Protein AF-A0A967LNX2-F1 (afdb_monomer_lite)

Sequence (92 aa):
CALLVYLAMEREASRDTLLGLLWPDRPEDRARHTLNQTLYELRRLLGDDWAAVEGDRVRIAEHVTCDAVAFERAVAGQDADQALELYAGAFL

pLDDT: mean 92.17, std 4.11, range [71.69, 97.0]

Structure (mmCIF, N/CA/C/O backbone):
data_AF-A0A967LNX2-F1
#
_entry.id   AF-A0A967LNX2-F1
#
loop_
_atom_site.group_PDB
_atom_site.id
_atom_site.type_symbol
_atom_site.label_atom_id
_atom_site.label_alt_id
_atom_site.label_comp_id
_atom_site.label_asym_id
_atom_site.label_entity_id
_atom_site.label_seq_id
_atom_site.pdbx_PDB_ins_code
_atom_site.Cartn_x
_atom_site.Cartn_y
_atom_site.Cartn_z
_atom_site.occupancy
_atom_site.B_iso_or_equiv
_atom_site.auth_seq_id
_atom_site.auth_comp_id
_atom_site.auth_asym_id
_atom_site.auth_atom_id
_atom_site.pdbx_PDB_model_num
ATOM 1 N N . CYS A 1 1 ? -8.802 0.994 -6.938 1.00 77.19 1 CYS A N 1
ATOM 2 C CA . CYS A 1 1 ? -7.434 0.785 -7.467 1.00 77.19 1 CYS A CA 1
ATOM 3 C C . CYS A 1 1 ? -6.719 -0.203 -6.546 1.00 77.19 1 CYS A C 1
ATOM 5 O O . CYS A 1 1 ? -6.553 0.129 -5.381 1.00 77.19 1 CYS A O 1
ATOM 7 N N . ALA A 1 2 ? -6.351 -1.400 -7.022 1.00 89.12 2 ALA A N 1
ATOM 8 C CA . ALA A 1 2 ? -5.776 -2.456 -6.173 1.00 89.12 2 ALA A CA 1
ATOM 9 C C . ALA A 1 2 ? -4.438 -2.056 -5.517 1.00 89.12 2 ALA A C 1
ATOM 11 O O . ALA A 1 2 ? -4.197 -2.397 -4.365 1.00 89.12 2 ALA A O 1
ATOM 12 N N . LEU A 1 3 ? -3.613 -1.257 -6.210 1.00 92.94 3 LEU A N 1
ATOM 13 C CA . LEU A 1 3 ? -2.346 -0.741 -5.679 1.00 92.94 3 LEU A CA 1
ATOM 14 C C . LEU A 1 3 ? -2.535 0.106 -4.415 1.00 92.94 3 LEU A C 1
ATOM 16 O O . LEU A 1 3 ? -1.836 -0.098 -3.429 1.00 92.94 3 LEU A O 1
ATOM 20 N N . LEU A 1 4 ? -3.477 1.054 -4.450 1.00 92.44 4 LEU A N 1
ATOM 21 C CA . LEU A 1 4 ? -3.734 1.941 -3.315 1.00 92.44 4 LEU A CA 1
ATOM 22 C C . LEU A 1 4 ? -4.256 1.158 -2.107 1.00 92.44 4 LEU A C 1
ATOM 24 O O . LEU A 1 4 ? -3.812 1.417 -0.998 1.00 92.44 4 LEU A O 1
ATOM 28 N N . VAL A 1 5 ? -5.154 0.190 -2.331 1.00 92.44 5 VAL A N 1
ATOM 29 C CA . VAL A 1 5 ? -5.683 -0.676 -1.264 1.00 92.44 5 VAL A CA 1
ATOM 30 C C . VAL A 1 5 ? -4.549 -1.453 -0.604 1.00 92.44 5 VAL A C 1
ATOM 32 O O . VAL A 1 5 ? -4.392 -1.387 0.610 1.00 92.44 5 VAL A O 1
ATOM 35 N N . TYR A 1 6 ? -3.715 -2.122 -1.403 1.00 94.38 6 TYR A N 1
ATOM 36 C CA . TYR A 1 6 ? -2.597 -2.901 -0.881 1.00 94.38 6 TYR A CA 1
ATOM 37 C C . TYR A 1 6 ? -1.617 -2.036 -0.079 1.00 94.38 6 TYR A C 1
ATOM 39 O O . TYR A 1 6 ? -1.268 -2.374 1.046 1.00 94.38 6 TYR A O 1
ATOM 47 N N . LEU A 1 7 ? -1.223 -0.878 -0.618 1.00 94.31 7 LEU A N 1
ATOM 48 C CA . LEU A 1 7 ? -0.323 0.039 0.081 1.00 94.31 7 LEU A CA 1
ATOM 49 C C . LEU A 1 7 ? -0.952 0.634 1.350 1.00 94.31 7 LEU A C 1
ATOM 51 O O . LEU A 1 7 ? -0.247 0.819 2.338 1.00 94.31 7 LEU A O 1
ATOM 55 N N . ALA A 1 8 ? -2.254 0.929 1.352 1.00 92.62 8 ALA A N 1
ATOM 56 C CA . ALA A 1 8 ? -2.947 1.436 2.535 1.00 92.62 8 ALA A CA 1
ATOM 57 C C . ALA A 1 8 ? -2.958 0.410 3.681 1.00 92.62 8 ALA A C 1
ATOM 59 O O . ALA A 1 8 ? -2.826 0.810 4.839 1.00 92.62 8 ALA A O 1
ATOM 60 N N . MET A 1 9 ? -3.063 -0.882 3.349 1.00 92.44 9 MET A N 1
ATOM 61 C CA . MET A 1 9 ? -3.007 -1.987 4.310 1.00 92.44 9 MET A CA 1
ATOM 62 C C . MET A 1 9 ? -1.578 -2.267 4.793 1.00 92.44 9 MET A C 1
ATOM 64 O O . MET A 1 9 ? -1.312 -2.209 5.989 1.00 92.44 9 MET A O 1
ATOM 68 N N . GLU A 1 10 ? -0.640 -2.501 3.872 1.00 93.81 10 GLU A N 1
ATOM 69 C CA . GLU A 1 10 ? 0.734 -2.928 4.196 1.00 93.81 10 GLU A CA 1
ATOM 70 C C . GLU A 1 10 ? 1.663 -1.777 4.606 1.00 93.81 10 GLU A C 1
ATOM 72 O O . GLU A 1 10 ? 2.755 -2.005 5.123 1.00 93.81 10 GLU A O 1
ATOM 77 N N . ARG A 1 11 ? 1.248 -0.524 4.381 1.00 93.62 11 ARG A N 1
ATOM 78 C CA . ARG A 1 11 ? 1.994 0.729 4.623 1.00 93.62 11 ARG A CA 1
ATOM 79 C C . ARG A 1 11 ? 3.239 0.919 3.762 1.00 93.62 11 ARG A C 1
ATOM 81 O O . ARG A 1 11 ? 3.539 2.055 3.399 1.00 93.62 11 ARG A O 1
ATOM 88 N N . GLU A 1 12 ? 3.945 -0.141 3.396 1.00 95.38 12 GLU A N 1
ATOM 89 C CA . GLU A 1 12 ? 5.077 -0.094 2.479 1.00 95.38 12 GLU A CA 1
ATOM 90 C C . GLU A 1 12 ? 5.231 -1.373 1.654 1.00 95.38 12 GLU A C 1
ATOM 92 O O . GLU A 1 12 ? 4.900 -2.468 2.093 1.00 95.38 12 GLU A O 1
ATOM 97 N N . ALA A 1 13 ? 5.783 -1.239 0.449 1.00 97.00 13 ALA A N 1
ATOM 98 C CA . ALA A 1 13 ? 6.139 -2.376 -0.392 1.00 97.00 13 ALA A CA 1
ATOM 99 C C . ALA A 1 13 ? 7.287 -2.028 -1.344 1.00 97.00 13 ALA A C 1
ATOM 101 O O . ALA A 1 13 ? 7.433 -0.875 -1.761 1.00 97.00 13 ALA A O 1
ATOM 102 N N . SER A 1 14 ? 8.085 -3.026 -1.732 1.00 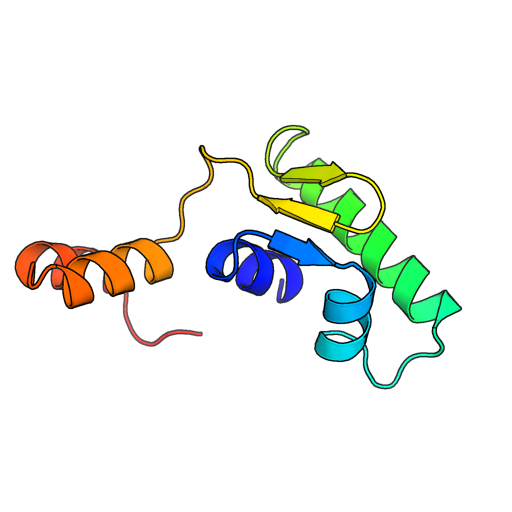96.62 14 SER A N 1
ATOM 103 C CA . SER A 1 14 ? 9.017 -2.868 -2.851 1.00 96.62 14 SER A CA 1
ATOM 104 C C . SER A 1 14 ? 8.262 -2.903 -4.178 1.00 96.62 14 SER A C 1
ATOM 106 O O . SER A 1 14 ? 7.222 -3.553 -4.321 1.00 96.62 14 SER A O 1
ATOM 108 N N . ARG A 1 15 ? 8.808 -2.229 -5.188 1.00 95.31 15 ARG A N 1
ATOM 109 C CA . ARG A 1 15 ? 8.288 -2.262 -6.556 1.00 95.31 15 ARG A CA 1
ATOM 110 C C . ARG A 1 15 ? 8.222 -3.688 -7.080 1.00 95.31 15 ARG A C 1
ATOM 112 O O . ARG A 1 15 ? 7.216 -4.036 -7.677 1.00 95.31 15 ARG A O 1
ATOM 119 N N . ASP A 1 16 ? 9.223 -4.518 -6.810 1.00 94.69 16 ASP A N 1
ATOM 120 C CA . ASP A 1 16 ? 9.229 -5.909 -7.270 1.00 94.69 16 ASP A CA 1
ATOM 121 C C . ASP A 1 16 ? 8.081 -6.727 -6.647 1.00 94.69 16 ASP A C 1
ATOM 123 O O . ASP A 1 16 ? 7.397 -7.454 -7.370 1.00 94.69 16 ASP A O 1
ATOM 127 N N . THR A 1 17 ? 7.772 -6.532 -5.356 1.00 95.94 17 THR A N 1
ATOM 128 C CA . THR A 1 17 ? 6.586 -7.139 -4.719 1.00 95.94 17 THR A CA 1
ATOM 129 C C . THR A 1 17 ? 5.294 -6.665 -5.383 1.00 95.94 17 THR A C 1
ATOM 131 O O . THR A 1 17 ? 4.437 -7.480 -5.722 1.00 95.94 17 THR A O 1
ATOM 134 N N . LEU A 1 18 ? 5.157 -5.356 -5.621 1.00 95.38 18 LEU A N 1
ATOM 135 C CA . LEU A 1 18 ? 3.973 -4.784 -6.273 1.00 95.38 18 LEU A CA 1
ATOM 136 C C . LEU A 1 18 ? 3.784 -5.319 -7.699 1.00 95.38 18 LEU A C 1
ATOM 138 O O . LEU A 1 18 ? 2.655 -5.568 -8.117 1.00 95.38 18 LEU A O 1
ATOM 142 N N . LEU A 1 19 ? 4.876 -5.509 -8.441 1.00 95.06 19 LEU A N 1
ATOM 143 C CA . LEU A 1 19 ? 4.853 -6.057 -9.796 1.00 95.06 19 LEU A CA 1
ATOM 144 C C . LEU A 1 19 ? 4.382 -7.509 -9.803 1.00 95.06 19 LEU A C 1
ATOM 146 O O . LEU A 1 19 ? 3.449 -7.833 -10.537 1.00 95.06 19 LEU A O 1
ATOM 150 N N . GLY A 1 20 ? 4.988 -8.352 -8.962 1.00 94.19 20 GLY A N 1
ATOM 151 C CA . GLY A 1 20 ? 4.628 -9.765 -8.855 1.00 94.19 20 GLY A CA 1
ATOM 152 C C . GLY A 1 20 ? 3.198 -9.984 -8.359 1.00 94.19 20 GLY A C 1
ATOM 153 O O . GLY A 1 20 ? 2.542 -10.924 -8.794 1.00 94.19 20 GLY A O 1
ATOM 154 N N . LEU A 1 21 ? 2.694 -9.100 -7.493 1.00 94.44 21 LEU A N 1
ATOM 155 C CA . LEU A 1 21 ? 1.345 -9.208 -6.944 1.00 94.44 21 LEU A CA 1
ATOM 156 C C . LEU A 1 21 ? 0.263 -8.712 -7.914 1.00 94.44 21 LEU A C 1
ATOM 158 O O . LEU A 1 21 ? -0.768 -9.360 -8.073 1.00 94.44 21 LEU A O 1
ATOM 162 N N . LEU A 1 22 ? 0.467 -7.546 -8.534 1.00 93.75 22 LEU A N 1
ATOM 163 C CA . LEU A 1 22 ? -0.591 -6.854 -9.280 1.00 93.75 22 LEU A CA 1
ATOM 164 C C . LEU A 1 22 ? -0.551 -7.120 -10.788 1.00 93.75 22 LEU A C 1
ATOM 166 O O . LEU A 1 22 ? -1.570 -6.962 -11.463 1.00 93.75 22 LEU A O 1
ATOM 170 N N . TRP A 1 23 ? 0.606 -7.506 -11.330 1.00 94.19 23 TRP A N 1
ATOM 171 C CA . TRP A 1 23 ? 0.788 -7.777 -12.758 1.00 94.19 23 TRP A CA 1
ATOM 172 C C . TRP A 1 23 ? 1.639 -9.032 -13.029 1.00 94.19 23 TRP A C 1
ATOM 174 O O . TRP A 1 23 ? 2.573 -8.952 -13.832 1.00 94.19 23 TRP A O 1
ATOM 184 N N . PRO A 1 24 ? 1.311 -10.196 -12.433 1.00 92.94 24 PRO A N 1
ATOM 185 C CA . PRO A 1 24 ? 2.118 -11.416 -12.559 1.00 92.94 24 PRO A CA 1
ATOM 186 C C . PRO A 1 24 ? 2.288 -11.894 -14.009 1.00 92.94 24 PRO A C 1
ATOM 188 O O . PRO A 1 24 ? 3.338 -12.415 -14.371 1.00 92.94 24 PRO A O 1
ATOM 191 N N . ASP A 1 25 ? 1.284 -11.675 -14.862 1.00 93.06 25 ASP A N 1
ATOM 192 C CA . ASP A 1 25 ? 1.268 -12.178 -16.244 1.00 93.06 25 ASP A CA 1
ATOM 193 C C . ASP A 1 25 ? 1.899 -11.216 -17.268 1.00 93.06 25 ASP A C 1
ATOM 195 O O . ASP A 1 25 ? 1.849 -11.455 -18.479 1.00 93.06 25 ASP A O 1
ATOM 199 N N . ARG A 1 26 ? 2.450 -10.077 -16.827 1.00 91.12 26 ARG A N 1
ATOM 200 C CA . ARG A 1 26 ? 3.036 -9.077 -17.732 1.00 91.12 26 ARG A CA 1
ATOM 201 C C . ARG A 1 26 ? 4.556 -9.232 -17.820 1.00 91.12 26 ARG A C 1
ATOM 203 O O . ARG A 1 26 ? 5.205 -9.425 -16.798 1.00 91.12 26 ARG A O 1
ATOM 210 N N . PRO A 1 27 ? 5.156 -9.036 -19.013 1.00 93.31 27 PRO A N 1
ATOM 211 C CA . PRO A 1 27 ? 6.601 -8.867 -19.127 1.00 93.31 27 PRO A CA 1
ATOM 212 C C . PRO A 1 27 ? 7.086 -7.737 -18.218 1.00 93.31 27 PRO A C 1
ATOM 214 O O . PRO A 1 27 ? 6.427 -6.695 -18.136 1.00 93.31 27 PRO A O 1
ATOM 217 N N . GLU A 1 28 ? 8.243 -7.926 -17.586 1.00 89.12 28 GLU A N 1
ATOM 218 C CA . GLU A 1 28 ? 8.748 -7.056 -16.520 1.00 89.12 28 GLU A CA 1
ATOM 219 C C . GLU A 1 28 ? 8.761 -5.569 -16.909 1.00 89.12 28 GLU A C 1
ATOM 221 O O . GLU A 1 28 ? 8.209 -4.739 -16.187 1.00 89.12 28 GLU A O 1
ATOM 226 N N . ASP A 1 29 ? 9.275 -5.228 -18.094 1.00 92.56 29 ASP A N 1
ATOM 227 C CA . ASP A 1 29 ? 9.317 -3.843 -18.582 1.00 92.56 29 ASP A CA 1
ATOM 228 C C . ASP A 1 29 ? 7.924 -3.202 -18.671 1.00 92.56 29 ASP A C 1
ATOM 230 O O . ASP A 1 29 ? 7.721 -2.040 -18.304 1.00 92.56 29 ASP A O 1
ATOM 234 N N . ARG A 1 30 ? 6.924 -3.971 -19.124 1.00 93.38 30 ARG A N 1
ATOM 235 C CA . ARG A 1 30 ? 5.534 -3.499 -19.218 1.00 93.38 30 ARG A CA 1
ATOM 236 C C . ARG A 1 30 ? 4.894 -3.374 -17.843 1.00 93.38 30 ARG A C 1
ATOM 238 O O . ARG A 1 30 ? 4.138 -2.427 -17.616 1.00 93.38 30 ARG A O 1
ATOM 245 N N . ALA A 1 31 ? 5.177 -4.305 -16.937 1.00 93.75 31 ALA A N 1
ATOM 246 C CA . ALA A 1 31 ? 4.702 -4.241 -15.563 1.00 93.75 31 ALA A CA 1
ATOM 247 C C . ALA A 1 31 ? 5.273 -2.994 -14.861 1.00 93.75 31 ALA A C 1
ATOM 249 O O . ALA A 1 31 ? 4.507 -2.193 -14.323 1.00 93.75 31 ALA A O 1
ATOM 250 N N . ARG A 1 32 ? 6.589 -2.750 -14.978 1.00 93.62 32 ARG A N 1
ATOM 251 C CA . ARG A 1 32 ? 7.280 -1.559 -14.448 1.00 93.62 32 ARG A CA 1
ATOM 252 C C . ARG A 1 32 ? 6.675 -0.267 -14.988 1.00 93.62 32 ARG A C 1
ATOM 254 O O . ARG A 1 32 ? 6.394 0.651 -14.216 1.00 93.62 32 ARG A O 1
ATOM 261 N N . HIS A 1 33 ? 6.426 -0.200 -16.296 1.00 95.25 33 HIS A N 1
ATOM 262 C CA . HIS A 1 33 ? 5.771 0.956 -16.905 1.00 95.25 33 HIS A CA 1
ATOM 263 C C . HIS A 1 33 ? 4.364 1.192 -16.333 1.00 95.25 33 HIS A C 1
ATOM 265 O O . HIS A 1 33 ? 4.026 2.318 -15.970 1.00 95.25 33 HIS A O 1
ATOM 271 N N . THR A 1 34 ? 3.575 0.124 -16.180 1.00 94.69 34 THR A N 1
ATOM 272 C CA . THR A 1 34 ? 2.208 0.195 -15.635 1.00 94.69 34 THR A CA 1
ATOM 273 C C . THR A 1 34 ? 2.201 0.660 -14.176 1.00 94.69 34 THR A C 1
ATOM 275 O O . THR A 1 34 ? 1.390 1.510 -13.803 1.00 94.69 34 THR A O 1
ATOM 278 N N . LEU A 1 35 ? 3.126 0.156 -13.354 1.00 94.69 35 LEU A N 1
ATOM 279 C CA . LEU A 1 35 ? 3.276 0.582 -11.963 1.00 94.69 35 LEU A CA 1
ATOM 280 C C . LEU A 1 35 ? 3.612 2.075 -11.875 1.00 94.69 35 LEU A C 1
ATOM 282 O O . LEU A 1 35 ? 2.955 2.809 -11.140 1.00 94.69 35 LEU A O 1
ATOM 286 N N . ASN A 1 36 ? 4.588 2.542 -12.657 1.00 94.56 36 ASN A N 1
ATOM 287 C CA . ASN A 1 36 ? 4.976 3.953 -12.672 1.00 94.56 36 ASN A CA 1
ATOM 288 C C . ASN A 1 36 ? 3.822 4.864 -13.108 1.00 94.56 36 ASN A C 1
ATOM 290 O O . ASN A 1 36 ? 3.602 5.904 -12.489 1.00 94.56 36 ASN A O 1
ATOM 294 N N . GLN A 1 37 ? 3.066 4.462 -14.133 1.00 95.38 37 GLN A N 1
ATOM 295 C CA . GLN A 1 37 ? 1.876 5.191 -14.570 1.00 95.38 37 GLN A CA 1
ATOM 296 C C . GLN A 1 37 ? 0.822 5.259 -13.458 1.00 95.38 37 GLN A C 1
ATOM 298 O O . GLN A 1 37 ? 0.319 6.337 -13.157 1.00 95.38 37 GLN A O 1
ATOM 303 N N . THR A 1 38 ? 0.535 4.132 -12.803 1.00 94.88 38 THR A N 1
ATOM 304 C CA . THR A 1 38 ? -0.462 4.068 -11.724 1.00 94.88 38 THR A CA 1
ATOM 305 C C . THR A 1 38 ? -0.051 4.945 -10.536 1.00 94.88 38 THR A C 1
ATOM 307 O O . THR A 1 38 ? -0.868 5.695 -10.010 1.00 94.88 38 THR A O 1
ATOM 310 N N . LEU A 1 39 ? 1.225 4.909 -10.131 1.00 94.38 39 LEU A N 1
ATOM 311 C CA . LEU A 1 39 ? 1.758 5.774 -9.070 1.00 94.38 39 LEU A CA 1
ATOM 312 C C . LEU A 1 39 ? 1.672 7.259 -9.443 1.00 94.38 39 LEU A C 1
ATOM 314 O O . LEU A 1 39 ? 1.342 8.090 -8.598 1.00 94.38 39 LEU A O 1
ATOM 318 N N . TYR A 1 40 ? 1.947 7.595 -10.704 1.00 94.81 40 TYR A N 1
ATOM 319 C CA . TYR A 1 40 ? 1.812 8.957 -11.211 1.00 94.81 40 TYR A CA 1
ATOM 320 C C . TYR A 1 40 ? 0.355 9.437 -11.185 1.00 94.81 40 TYR A C 1
ATOM 322 O O . TYR A 1 40 ? 0.080 10.557 -10.759 1.00 94.81 40 TYR A O 1
ATOM 3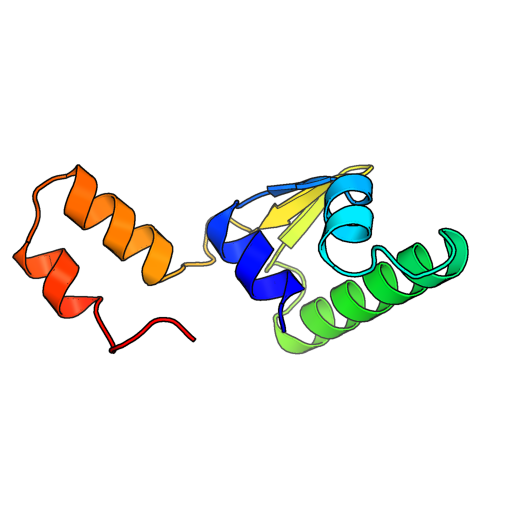30 N N . GLU A 1 41 ? -0.589 8.592 -11.596 1.00 95.38 41 GLU A N 1
ATOM 331 C CA . GLU A 1 41 ? -2.019 8.898 -11.535 1.00 95.38 41 GLU A CA 1
ATOM 332 C C . GLU A 1 41 ? -2.494 9.096 -10.092 1.00 95.38 41 GLU A C 1
ATOM 334 O O . GLU A 1 41 ? -3.174 10.081 -9.809 1.00 95.38 41 GLU A O 1
ATOM 339 N N . LEU A 1 42 ? -2.074 8.233 -9.162 1.00 94.31 42 LEU A N 1
ATOM 340 C CA . LEU A 1 42 ? -2.380 8.389 -7.738 1.00 94.31 42 LEU A CA 1
ATOM 341 C C . LEU A 1 42 ? -1.812 9.693 -7.174 1.00 94.31 42 LEU A C 1
ATOM 343 O O . LEU A 1 42 ? -2.539 10.424 -6.513 1.00 94.31 42 LEU A O 1
ATOM 347 N N . ARG A 1 43 ? -0.566 10.044 -7.511 1.00 94.31 43 ARG A N 1
ATOM 348 C CA . ARG A 1 43 ? 0.032 11.334 -7.138 1.00 94.31 43 ARG A CA 1
ATOM 349 C C . ARG A 1 43 ? -0.780 12.521 -7.662 1.00 94.31 43 ARG A C 1
ATOM 351 O O . ARG A 1 43 ? -1.014 13.485 -6.947 1.00 94.31 43 ARG A O 1
ATOM 358 N N . ARG A 1 44 ? -1.278 12.457 -8.898 1.00 95.69 44 ARG A N 1
ATOM 359 C CA . ARG A 1 44 ? -2.133 13.526 -9.442 1.00 95.69 44 ARG A CA 1
ATOM 360 C C . ARG A 1 44 ? -3.474 13.658 -8.723 1.00 95.69 44 ARG A C 1
ATOM 362 O O . ARG A 1 44 ? -4.005 14.762 -8.670 1.00 95.69 44 ARG A O 1
ATOM 369 N N . LEU A 1 45 ? -4.035 12.551 -8.245 1.00 95.12 45 LEU A N 1
ATOM 370 C CA . LEU A 1 45 ? -5.343 12.528 -7.590 1.00 95.12 45 LEU A CA 1
ATOM 371 C C . LEU A 1 45 ? -5.264 12.869 -6.100 1.00 95.12 45 LEU A C 1
ATOM 373 O O . LEU A 1 45 ? -6.175 13.505 -5.580 1.00 95.12 45 LEU A O 1
ATOM 377 N N . LEU A 1 46 ? -4.202 12.431 -5.428 1.00 93.19 46 LEU A N 1
ATOM 378 C CA . LEU A 1 46 ? -4.066 12.485 -3.972 1.00 93.19 46 LEU A CA 1
ATOM 379 C C . LEU A 1 46 ? -3.106 13.579 -3.490 1.00 93.19 46 LEU A C 1
ATOM 381 O O . LEU A 1 46 ? -3.102 13.882 -2.305 1.00 93.19 46 LEU A O 1
ATOM 385 N N . GLY A 1 47 ? -2.320 14.178 -4.387 1.00 94.19 47 GLY A N 1
ATOM 386 C CA . GLY A 1 47 ? -1.278 15.142 -4.041 1.00 94.19 47 GLY A CA 1
ATOM 387 C C . GLY A 1 47 ? 0.115 14.517 -4.038 1.00 94.19 47 GLY A C 1
ATOM 388 O O . GLY A 1 47 ? 0.305 13.363 -4.409 1.00 94.19 47 GLY A O 1
ATOM 389 N N . ASP A 1 48 ? 1.119 15.293 -3.648 1.00 92.06 48 ASP A N 1
ATOM 390 C CA . ASP A 1 48 ? 2.520 14.850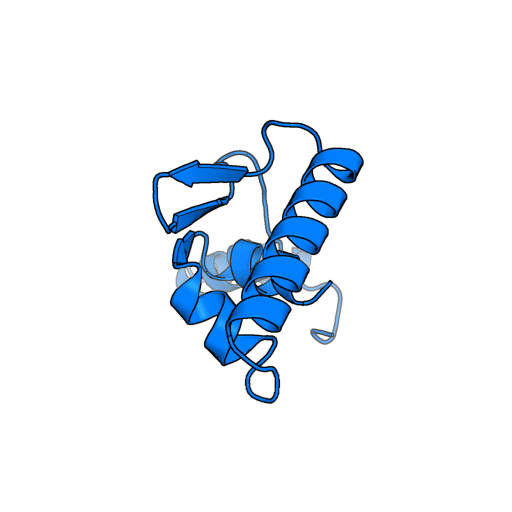 -3.658 1.00 92.06 48 ASP A CA 1
ATOM 391 C C . ASP A 1 48 ? 2.942 14.145 -2.363 1.00 92.06 48 ASP A C 1
ATOM 393 O O . ASP A 1 48 ? 3.986 13.500 -2.324 1.00 92.06 48 ASP A O 1
ATOM 397 N N . ASP A 1 49 ? 2.135 14.260 -1.315 1.00 93.31 49 ASP A N 1
ATOM 398 C CA . ASP A 1 49 ? 2.445 13.860 0.052 1.00 93.31 49 ASP A CA 1
ATOM 399 C C . ASP A 1 49 ? 1.776 12.551 0.486 1.00 93.31 49 ASP A C 1
ATOM 401 O O . ASP A 1 49 ? 2.098 12.056 1.559 1.00 93.31 49 ASP A O 1
ATOM 405 N N . TRP A 1 50 ? 0.917 11.937 -0.335 1.00 94.56 50 TRP A N 1
ATOM 406 C CA . TRP A 1 50 ? 0.242 10.673 0.011 1.00 94.56 50 TRP A CA 1
ATOM 407 C C . TRP A 1 50 ? 1.203 9.485 0.204 1.00 94.56 50 TRP A C 1
ATOM 409 O O 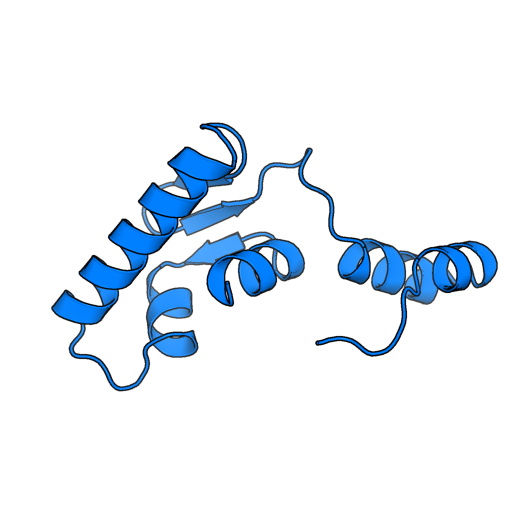. TRP A 1 50 ? 0.890 8.546 0.941 1.00 94.56 50 TRP A O 1
ATOM 419 N N . ALA A 1 51 ? 2.360 9.498 -0.468 1.00 94.88 51 ALA A N 1
ATOM 420 C CA . ALA A 1 51 ? 3.368 8.448 -0.379 1.00 94.88 51 ALA A CA 1
ATOM 421 C C . ALA A 1 51 ? 4.780 8.952 -0.707 1.00 94.88 51 ALA A C 1
ATOM 423 O O . ALA A 1 51 ? 4.980 9.779 -1.596 1.00 94.88 51 ALA A O 1
ATOM 424 N N . ALA A 1 52 ? 5.771 8.371 -0.037 1.00 94.69 52 ALA A N 1
ATOM 425 C CA . ALA A 1 52 ? 7.186 8.532 -0.331 1.00 94.69 52 ALA A CA 1
ATOM 426 C C . ALA A 1 52 ? 7.691 7.370 -1.197 1.00 94.69 52 ALA A C 1
ATOM 428 O O . ALA A 1 52 ? 7.309 6.213 -1.011 1.00 94.69 52 ALA A O 1
ATOM 429 N N . VAL A 1 53 ? 8.583 7.679 -2.137 1.00 92.06 53 VAL A N 1
ATOM 430 C CA . VAL A 1 53 ? 9.270 6.681 -2.961 1.00 92.06 53 VAL A CA 1
ATOM 431 C C . VAL A 1 53 ? 10.765 6.773 -2.679 1.00 92.06 53 VAL A C 1
ATOM 433 O O . VAL A 1 53 ? 11.405 7.761 -3.037 1.00 92.06 53 VAL A O 1
ATOM 436 N N . GLU A 1 54 ? 11.318 5.740 -2.049 1.00 90.38 54 GLU A N 1
ATOM 437 C CA . GLU A 1 54 ? 12.717 5.664 -1.617 1.00 90.38 54 GLU A CA 1
ATOM 438 C C . GLU A 1 54 ? 13.386 4.458 -2.283 1.00 90.38 54 GLU A C 1
ATOM 440 O O . GLU A 1 54 ? 13.163 3.308 -1.905 1.00 90.38 54 GLU A O 1
ATOM 445 N N . GLY A 1 55 ? 14.200 4.708 -3.312 1.00 90.56 55 GLY A N 1
ATOM 446 C CA . GLY A 1 55 ? 14.823 3.636 -4.090 1.00 90.56 55 GLY A CA 1
ATOM 447 C C . GLY A 1 55 ? 13.779 2.755 -4.784 1.00 90.56 55 GLY A C 1
ATOM 448 O O . GLY A 1 55 ? 13.081 3.214 -5.693 1.00 90.56 55 GLY A O 1
ATOM 449 N N . ASP A 1 56 ? 13.689 1.488 -4.370 1.00 93.12 56 ASP A N 1
ATOM 450 C CA . ASP A 1 56 ? 12.688 0.542 -4.874 1.00 93.12 56 ASP A CA 1
ATOM 451 C C . ASP A 1 56 ? 11.396 0.503 -4.050 1.00 93.12 56 ASP A C 1
ATOM 453 O O . ASP A 1 56 ? 10.450 -0.154 -4.476 1.00 93.12 56 ASP A O 1
ATOM 457 N N . ARG A 1 57 ? 11.328 1.190 -2.903 1.00 96.12 57 ARG A N 1
ATOM 458 C CA . ARG A 1 57 ? 10.189 1.108 -1.986 1.00 96.12 57 ARG A CA 1
ATOM 459 C C . ARG A 1 57 ? 9.208 2.244 -2.194 1.00 96.12 57 ARG A C 1
ATOM 461 O O . ARG A 1 57 ? 9.588 3.379 -2.477 1.00 96.12 57 ARG A O 1
ATOM 468 N N . VAL A 1 58 ? 7.935 1.925 -2.007 1.00 96.44 58 VAL A N 1
ATOM 469 C CA . VAL A 1 58 ? 6.831 2.878 -1.916 1.00 96.44 58 VAL A CA 1
ATOM 470 C C . VAL A 1 58 ? 6.256 2.769 -0.512 1.00 96.44 58 VAL A C 1
ATOM 472 O O . VAL A 1 58 ? 5.884 1.673 -0.097 1.00 96.44 58 VAL A O 1
ATOM 475 N N . ARG A 1 59 ? 6.193 3.887 0.211 1.00 96.75 59 ARG A N 1
ATOM 476 C CA . ARG A 1 59 ? 5.680 3.975 1.583 1.00 96.75 59 ARG A CA 1
ATOM 477 C C . ARG A 1 59 ? 4.549 4.990 1.653 1.00 96.75 59 ARG A C 1
ATOM 479 O O . ARG A 1 59 ? 4.730 6.129 1.235 1.00 96.75 59 ARG A O 1
ATOM 486 N N . ILE A 1 60 ? 3.402 4.592 2.189 1.00 95.44 60 ILE A N 1
ATOM 487 C CA . ILE A 1 60 ? 2.276 5.486 2.464 1.00 95.44 60 ILE A CA 1
ATOM 488 C C . ILE A 1 60 ? 2.656 6.466 3.571 1.00 95.44 60 ILE A C 1
ATOM 490 O O . ILE A 1 60 ? 3.301 6.095 4.551 1.00 95.44 60 ILE A O 1
ATOM 494 N N . ALA A 1 61 ? 2.251 7.723 3.422 1.00 94.44 61 ALA A N 1
ATOM 495 C CA . ALA A 1 61 ? 2.514 8.734 4.430 1.00 94.44 61 ALA A CA 1
ATOM 496 C C . ALA A 1 61 ? 1.746 8.479 5.735 1.00 94.44 61 ALA A C 1
ATOM 498 O O . ALA A 1 61 ? 0.636 7.945 5.753 1.00 94.44 61 ALA A O 1
ATOM 499 N N . GLU A 1 62 ? 2.323 8.915 6.855 1.00 91.44 62 GLU A N 1
ATOM 500 C CA . GLU A 1 62 ? 1.755 8.665 8.187 1.00 91.44 62 GLU A CA 1
ATOM 501 C C . GLU A 1 62 ? 0.357 9.255 8.387 1.00 91.44 62 GLU A C 1
ATOM 503 O O . GLU A 1 62 ? -0.470 8.665 9.074 1.00 91.44 62 GLU A O 1
ATOM 508 N N . HIS A 1 63 ? 0.063 10.381 7.738 1.00 90.12 63 HIS A N 1
ATOM 509 C CA . HIS A 1 63 ? -1.238 11.039 7.841 1.00 90.12 63 HIS A CA 1
ATOM 510 C C . HIS A 1 63 ? -2.351 10.330 7.051 1.00 90.12 63 HIS A C 1
ATOM 512 O O . HIS A 1 63 ? -3.524 10.643 7.243 1.00 90.12 63 HIS A O 1
ATOM 518 N N . VAL A 1 64 ? -2.010 9.399 6.153 1.00 90.88 64 VAL A N 1
ATOM 519 C CA . VAL A 1 64 ? -2.998 8.630 5.391 1.00 90.88 64 VAL A CA 1
ATOM 520 C C . VAL A 1 64 ? -3.554 7.529 6.284 1.00 90.88 64 VAL A C 1
ATOM 522 O O . VAL A 1 64 ? -2.810 6.674 6.776 1.00 90.88 64 VAL A O 1
ATOM 525 N N . THR A 1 65 ? -4.869 7.531 6.472 1.00 90.44 65 THR A N 1
ATOM 526 C CA . THR A 1 65 ? -5.587 6.560 7.301 1.00 90.44 65 THR A CA 1
ATOM 527 C C . THR A 1 65 ? -6.290 5.505 6.449 1.00 90.44 65 THR A C 1
ATOM 529 O O . THR A 1 65 ? -6.617 5.725 5.284 1.00 90.44 65 THR A O 1
ATOM 532 N N . CYS A 1 66 ? -6.507 4.333 7.042 1.00 91.31 66 CYS A N 1
ATOM 533 C CA . CYS A 1 66 ? -7.265 3.235 6.457 1.00 91.31 66 CYS A CA 1
ATOM 534 C C . CYS A 1 66 ? -8.185 2.684 7.547 1.00 91.31 66 CYS A C 1
ATOM 536 O O . CYS A 1 66 ? -7.710 2.318 8.624 1.00 91.31 66 CYS A O 1
ATOM 538 N N . ASP A 1 67 ? -9.486 2.676 7.281 1.00 90.25 67 ASP A N 1
ATOM 539 C CA . ASP A 1 67 ? -10.516 2.180 8.192 1.00 90.25 67 ASP A CA 1
ATOM 540 C C . ASP A 1 67 ? -10.329 0.693 8.504 1.00 90.25 67 ASP A C 1
ATOM 542 O O . ASP A 1 67 ? -10.386 0.321 9.668 1.00 90.25 67 ASP A O 1
ATOM 546 N N . ALA A 1 68 ? -9.986 -0.131 7.512 1.00 88.88 68 ALA A N 1
ATOM 547 C CA . ALA A 1 68 ? -9.696 -1.549 7.700 1.00 88.88 68 ALA A CA 1
ATOM 548 C C . ALA A 1 68 ? -8.506 -1.773 8.653 1.00 88.88 68 ALA A C 1
ATOM 550 O O . ALA A 1 68 ? -8.587 -2.585 9.570 1.00 88.88 68 ALA A O 1
ATOM 551 N N . VAL A 1 69 ? -7.429 -0.991 8.512 1.00 90.31 69 VAL A N 1
ATOM 552 C CA . VAL A 1 69 ? -6.272 -1.053 9.428 1.00 90.31 69 VAL A CA 1
ATOM 553 C C . VAL A 1 69 ? -6.644 -0.557 10.828 1.00 90.31 69 VAL A C 1
ATOM 555 O O . VAL A 1 69 ? -6.187 -1.106 11.831 1.00 90.31 69 VAL A O 1
ATOM 558 N N . ALA A 1 70 ? -7.463 0.493 10.924 1.00 90.94 70 ALA A N 1
ATOM 559 C CA . ALA A 1 70 ? -7.953 0.987 12.207 1.00 90.94 70 ALA A CA 1
ATOM 560 C C . ALA A 1 70 ? -8.871 -0.041 12.893 1.00 90.94 70 ALA A C 1
ATOM 562 O O . ALA A 1 70 ? -8.750 -0.256 14.097 1.00 90.94 70 ALA A O 1
ATOM 563 N N . PHE A 1 71 ? -9.715 -0.725 12.121 1.00 90.62 71 PHE A N 1
ATOM 564 C CA . PHE A 1 71 ? -10.587 -1.800 12.574 1.00 90.62 71 PHE A CA 1
ATOM 565 C C . PHE A 1 71 ? -9.773 -2.979 13.114 1.00 90.62 71 PHE A C 1
ATOM 567 O O . PHE A 1 71 ? -9.997 -3.409 14.242 1.00 90.62 71 PHE A O 1
ATOM 574 N N . GLU A 1 72 ? -8.776 -3.462 12.365 1.00 90.62 72 GLU A N 1
ATOM 575 C CA . GLU A 1 72 ? -7.892 -4.546 12.814 1.00 90.62 72 GLU A CA 1
ATOM 576 C C . GLU A 1 72 ? -7.177 -4.199 14.128 1.00 90.62 72 GLU A C 1
ATOM 578 O O . GLU A 1 72 ? -7.073 -5.039 15.025 1.00 90.62 72 GLU A O 1
ATOM 583 N N . ARG A 1 73 ? -6.734 -2.944 14.281 1.00 90.81 73 ARG A N 1
ATOM 584 C CA . ARG A 1 73 ? -6.126 -2.452 15.526 1.00 90.81 73 ARG A CA 1
ATOM 585 C C . ARG A 1 73 ? -7.118 -2.405 16.686 1.00 90.81 73 ARG A C 1
ATOM 587 O O . ARG A 1 73 ? -6.744 -2.808 17.784 1.00 90.81 73 ARG A O 1
ATOM 594 N N . ALA A 1 74 ? -8.349 -1.951 16.460 1.00 92.56 74 ALA A N 1
ATOM 595 C CA . ALA A 1 74 ? -9.396 -1.933 17.482 1.00 92.56 74 ALA A CA 1
ATOM 596 C C . ALA A 1 74 ? -9.735 -3.359 17.951 1.00 92.56 74 ALA A C 1
ATOM 598 O O . ALA A 1 74 ? -9.762 -3.632 19.150 1.00 92.56 74 ALA A O 1
ATOM 599 N N . VAL A 1 75 ? -9.860 -4.304 17.012 1.00 92.69 75 VAL A N 1
ATOM 600 C CA . VAL A 1 75 ? -10.067 -5.728 17.316 1.00 92.69 75 VAL A CA 1
ATOM 601 C C . VAL A 1 75 ? -8.901 -6.301 18.128 1.00 92.69 75 VAL A C 1
ATOM 603 O O . VAL A 1 75 ? -9.129 -6.949 19.150 1.00 92.69 75 VAL A O 1
ATOM 606 N N . ALA A 1 76 ? -7.655 -6.039 17.723 1.00 93.56 76 ALA A N 1
ATOM 607 C CA . ALA A 1 76 ? -6.471 -6.488 18.458 1.00 93.56 76 ALA A CA 1
ATOM 608 C C . ALA A 1 76 ? -6.365 -5.853 19.858 1.00 93.56 76 ALA A C 1
ATOM 610 O O . ALA A 1 76 ? -5.902 -6.500 20.797 1.00 93.56 76 ALA A O 1
ATOM 611 N N . GLY A 1 77 ? -6.819 -4.606 20.003 1.00 94.69 77 GLY A N 1
ATOM 612 C CA . GLY A 1 77 ? -6.906 -3.877 21.269 1.00 94.69 77 GLY A CA 1
ATOM 613 C C . GLY A 1 77 ? -8.106 -4.250 22.144 1.00 94.69 77 GLY A C 1
ATOM 614 O O . GLY A 1 77 ? -8.229 -3.712 23.240 1.00 94.69 77 GLY A O 1
ATOM 615 N N . GLN A 1 78 ? -8.966 -5.171 21.691 1.00 92.75 78 GLN A N 1
ATOM 616 C CA . GLN A 1 78 ? -10.226 -5.551 22.342 1.00 92.75 78 GLN A CA 1
ATOM 617 C C . GLN A 1 78 ? -11.223 -4.389 22.522 1.00 92.75 78 GLN A C 1
ATOM 619 O O . GLN A 1 78 ? -12.090 -4.448 23.394 1.00 92.75 78 GLN A O 1
ATOM 624 N N . ASP A 1 79 ? -11.132 -3.359 21.680 1.00 93.88 7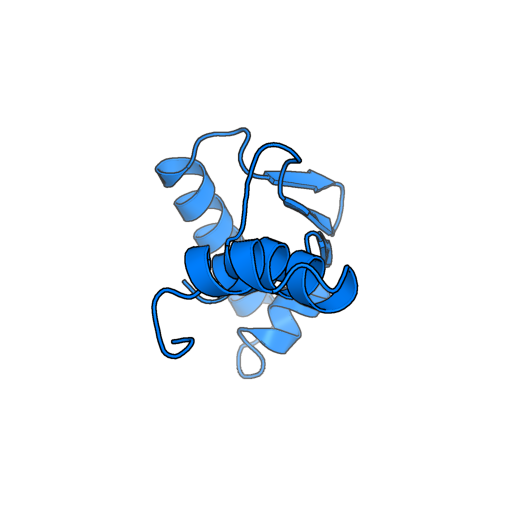9 ASP A N 1
ATOM 625 C CA . ASP A 1 79 ? -12.071 -2.240 21.640 1.00 93.88 79 ASP A CA 1
ATOM 626 C C . ASP A 1 79 ? -13.192 -2.537 20.632 1.00 93.88 79 ASP A C 1
ATOM 628 O O . ASP A 1 79 ? -13.111 -2.237 19.438 1.00 93.88 79 ASP A O 1
ATOM 632 N N . ALA A 1 80 ? -14.229 -3.223 21.116 1.00 90.50 80 ALA A N 1
ATOM 633 C CA . ALA A 1 80 ? -15.344 -3.662 20.282 1.00 90.50 80 ALA A CA 1
ATO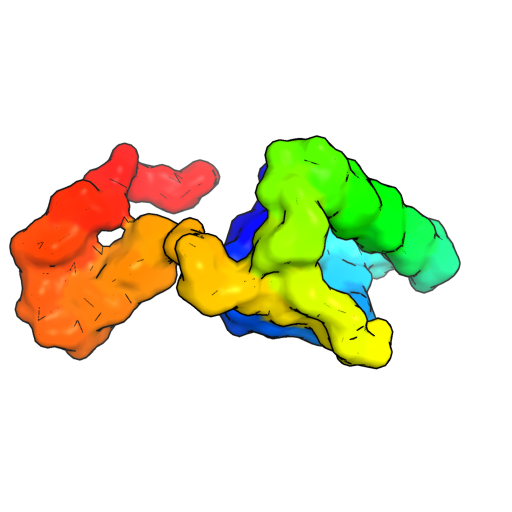M 634 C C . ALA A 1 80 ? -16.223 -2.498 19.795 1.00 90.50 80 ALA A C 1
ATOM 636 O O . ALA A 1 80 ? -16.759 -2.577 18.688 1.00 90.50 80 ALA A O 1
ATOM 637 N N . ASP A 1 81 ? -16.355 -1.435 20.592 1.00 92.25 81 ASP A N 1
ATOM 638 C CA . ASP A 1 81 ? -17.172 -0.272 20.241 1.00 92.25 81 ASP A CA 1
ATOM 639 C C . ASP A 1 81 ? -16.542 0.464 19.055 1.00 92.25 81 ASP A C 1
ATOM 641 O O . ASP A 1 81 ? -17.199 0.680 18.035 1.00 92.25 81 ASP A O 1
ATOM 645 N N . GLN A 1 82 ? -15.233 0.731 19.122 1.00 88.81 82 GLN A N 1
ATOM 646 C CA . GLN A 1 82 ? -14.509 1.349 18.015 1.00 88.81 82 GLN A CA 1
ATOM 647 C C . GLN A 1 82 ? -14.500 0.465 16.757 1.00 88.81 82 GLN A C 1
ATOM 649 O O . GLN A 1 82 ? -14.643 0.968 15.640 1.00 88.81 82 GLN A O 1
ATOM 654 N N . ALA A 1 83 ? -14.347 -0.854 16.908 1.00 88.19 83 ALA A N 1
ATOM 655 C CA . ALA A 1 83 ? -14.391 -1.771 15.773 1.00 88.19 83 ALA A CA 1
ATOM 656 C C . ALA A 1 83 ? -15.758 -1.724 15.062 1.00 88.19 83 ALA A C 1
ATOM 658 O O . ALA A 1 83 ? -15.817 -1.657 13.836 1.00 88.19 83 ALA A O 1
ATOM 659 N N . LEU A 1 84 ? -16.866 -1.704 15.806 1.00 90.81 84 LEU A N 1
ATOM 660 C CA . LEU A 1 84 ? -18.203 -1.616 15.214 1.00 90.81 84 LEU A CA 1
ATOM 661 C C . LEU A 1 84 ? -18.438 -0.290 14.482 1.00 90.81 84 LEU A C 1
ATOM 663 O O . LEU A 1 84 ? -19.042 -0.301 13.411 1.00 90.81 84 LEU A O 1
ATOM 667 N N . GLU A 1 85 ? -17.940 0.830 15.009 1.00 91.12 85 GLU A N 1
ATOM 668 C CA . GLU A 1 85 ? -18.052 2.139 14.348 1.00 91.12 85 GLU A CA 1
ATOM 669 C C . GLU A 1 85 ? -17.302 2.199 13.009 1.00 91.12 85 GLU A C 1
ATOM 671 O O . GLU A 1 85 ? -17.758 2.846 12.066 1.00 91.12 85 GLU A O 1
ATOM 676 N N . LEU A 1 86 ? -16.162 1.511 12.911 1.00 88.75 86 LEU A N 1
ATOM 677 C CA . LEU A 1 86 ? -15.340 1.464 11.699 1.00 88.75 86 LEU A CA 1
ATOM 678 C C . LEU A 1 86 ? -15.855 0.460 10.657 1.00 88.75 86 LEU A C 1
ATOM 680 O O . LEU A 1 86 ? -15.425 0.487 9.503 1.00 88.75 86 LEU A O 1
ATOM 684 N N . TYR A 1 87 ? -16.771 -0.430 11.036 1.00 86.19 87 TYR A N 1
ATOM 685 C CA . TYR A 1 87 ? -17.301 -1.452 10.143 1.00 86.19 87 TYR A CA 1
ATOM 686 C C . TYR A 1 87 ? -18.397 -0.893 9.223 1.00 86.19 87 TYR A C 1
ATOM 688 O O . TYR A 1 87 ? -19.575 -0.837 9.574 1.00 86.19 87 TYR A O 1
ATOM 696 N N . ALA A 1 88 ? -18.018 -0.532 7.996 1.00 83.00 88 ALA A N 1
ATOM 697 C CA . ALA A 1 88 ? -18.942 -0.014 6.982 1.00 83.00 88 ALA A CA 1
ATOM 698 C C . ALA A 1 88 ? -19.674 -1.104 6.158 1.00 83.00 88 ALA A C 1
ATOM 700 O O . ALA A 1 88 ? -20.466 -0.773 5.274 1.00 83.00 88 ALA A O 1
ATOM 701 N N . GLY A 1 89 ? -19.426 -2.394 6.423 1.00 84.94 89 GLY A N 1
ATOM 702 C CA . GLY A 1 89 ? -19.998 -3.527 5.686 1.00 84.94 89 GLY A CA 1
ATOM 703 C C . GLY A 1 89 ? -18.950 -4.549 5.240 1.00 84.94 89 GLY A C 1
ATOM 704 O O . GLY A 1 89 ? -17.825 -4.568 5.736 1.00 84.94 89 GLY A O 1
ATOM 705 N N . ALA A 1 90 ? -19.324 -5.435 4.311 1.00 82.62 90 ALA A N 1
ATOM 706 C CA . ALA A 1 90 ? -18.388 -6.408 3.749 1.00 82.62 90 ALA A CA 1
ATOM 707 C C . ALA A 1 90 ? -17.225 -5.703 3.027 1.00 82.62 90 ALA A C 1
ATOM 709 O O . ALA A 1 90 ? -17.425 -4.694 2.351 1.00 82.62 90 ALA A O 1
ATOM 710 N N . PHE A 1 91 ? -16.015 -6.241 3.180 1.00 78.31 91 PHE A N 1
ATOM 711 C CA . PHE A 1 91 ? -14.824 -5.708 2.528 1.00 78.31 91 PHE A CA 1
ATOM 712 C C . PHE A 1 91 ? -14.821 -6.075 1.038 1.00 78.31 91 PHE A C 1
ATOM 714 O O . PHE A 1 91 ? -14.788 -7.263 0.717 1.00 78.31 91 PHE A O 1
ATOM 721 N N . LEU A 1 92 ? -14.812 -5.051 0.173 1.00 71.69 92 LEU A N 1
ATOM 722 C CA . LEU A 1 92 ? -14.812 -5.139 -1.299 1.00 71.69 92 LEU A CA 1
ATOM 723 C C . LEU A 1 92 ? -15.871 -6.104 -1.867 1.00 71.69 92 LEU A C 1
ATOM 725 O O . LEU A 1 92 ? -15.493 -7.104 -2.520 1.00 71.69 92 LEU A O 1
#

Foldseek 3Di:
DVVVVVCQQVQKDFLVVVLCPPPVPDDPVVSSVVVVVVVVVCCVVPPVQQWDDDPRMIGGHPPDHDLVNQLVVCVVVVNVVSNVVSDPDDDD

Secondary structure (DSSP, 8-state):
-HHHHHHHHHSEEEHHHHHHHH-TTS-HHHHHHHHHHHHHHHHHHH-SSSEEEETTEEEE-TT---HHHHHHHHHHTT-HHHHHHH--SS--

Radius of gyration: 15.16 Å; chains: 1; bounding box: 35×27×42 Å